Protein AF-A0A822C5Q6-F1 (afdb_monomer)

Sequence (74 aa):
MAWWAFSSCTTLLGVLESDLYLGKKSTRTLFSIDSINARTIRGHAHFTTEDEILLLPGTYFGCLTFRLTSSEHR

Solvent-accessible surface area (backbone atoms only — not comparable to full-atom values): 5094 Å² total; per-residue (Å²): 101,69,40,65,55,73,45,77,47,56,85,46,70,73,60,38,57,34,80,91,63,60,30,92,65,79,95,77,86,85,84,89,80,90,75,94,77,58,39,76,40,56,94,76,44,90,63,60,86,47,53,41,30,39,39,54,53,60,41,72,62,81,88,87,80,88,84,88,82,77,88,86,82,127

Secondary structure (DSSP, 8-state):
-EE-S-EEEES-HHHHTSTTTT-SSSS--------SS-EE-TTT-SSGGG-EEEEPTTEE-------PPPS---

Radius of gyration: 13.92 Å; Cα contacts (8 Å, |Δi|>4): 84; chains: 1; bounding box: 37×30×25 Å

Foldseek 3Di:
DWAADKDKDAPDPVLCCDPVHVHDDDDGDDDDDDDDDKDFPLVPDPPNVRSMIIDHGRDDDDDPDDDDDDPPDD

Structure (mmCIF, N/CA/C/O backbone):
data_AF-A0A822C5Q6-F1
#
_entry.id   AF-A0A822C5Q6-F1
#
loop_
_atom_site.group_PDB
_atom_site.id
_atom_site.type_symbol
_atom_site.label_atom_id
_atom_site.label_alt_id
_atom_site.label_comp_id
_atom_site.label_asym_id
_atom_site.label_entity_id
_atom_site.label_seq_id
_atom_site.pdbx_PDB_ins_code
_atom_site.Cartn_x
_atom_site.Cartn_y
_atom_site.Cartn_z
_atom_site.occupancy
_atom_site.B_iso_or_equiv
_atom_site.auth_seq_id
_atom_site.auth_comp_id
_atom_site.auth_asym_id
_atom_site.auth_atom_id
_atom_site.pdbx_PDB_model_num
ATOM 1 N N . MET A 1 1 ? 6.192 13.178 -4.997 1.00 75.12 1 MET A N 1
ATOM 2 C CA . MET A 1 1 ? 7.204 13.149 -3.911 1.00 75.12 1 MET A CA 1
ATOM 3 C C . MET A 1 1 ? 7.601 11.701 -3.646 1.00 75.12 1 MET A C 1
ATOM 5 O O . MET A 1 1 ? 6.786 10.832 -3.937 1.00 75.12 1 MET A O 1
ATOM 9 N N . ALA A 1 2 ? 8.822 11.441 -3.170 1.00 92.06 2 ALA A N 1
ATOM 10 C CA . ALA A 1 2 ? 9.285 10.082 -2.867 1.00 92.06 2 ALA A CA 1
ATOM 11 C C . ALA A 1 2 ? 8.769 9.617 -1.496 1.00 92.06 2 ALA A C 1
ATOM 13 O O . ALA A 1 2 ? 8.836 10.371 -0.525 1.00 92.06 2 ALA A O 1
ATOM 14 N N . TRP A 1 3 ? 8.281 8.381 -1.422 1.00 93.56 3 TRP A N 1
ATOM 15 C CA . TRP A 1 3 ? 7.862 7.699 -0.203 1.00 93.56 3 TRP A CA 1
ATOM 16 C C . TRP A 1 3 ? 8.999 6.813 0.302 1.00 93.56 3 TRP A C 1
ATOM 18 O O . TRP A 1 3 ? 9.273 5.756 -0.258 1.00 93.56 3 TRP A O 1
ATOM 28 N N . TRP A 1 4 ? 9.714 7.268 1.326 1.00 95.81 4 TRP A N 1
ATOM 29 C CA . TRP A 1 4 ? 10.992 6.668 1.724 1.00 95.81 4 TRP A CA 1
ATOM 30 C C . TRP A 1 4 ? 10.886 5.421 2.594 1.00 95.81 4 TRP A C 1
ATOM 32 O O . TRP A 1 4 ? 11.848 4.665 2.665 1.00 95.81 4 TRP A O 1
ATOM 42 N N . ALA A 1 5 ? 9.760 5.207 3.266 1.00 96.25 5 ALA A N 1
ATOM 43 C CA . ALA A 1 5 ? 9.581 4.050 4.131 1.00 96.25 5 ALA A CA 1
ATOM 44 C C . ALA A 1 5 ? 9.139 2.819 3.331 1.00 96.25 5 ALA A C 1
ATOM 46 O O . ALA A 1 5 ? 8.497 2.941 2.287 1.00 96.25 5 ALA A O 1
ATOM 47 N N . PHE A 1 6 ? 9.404 1.631 3.877 1.00 96.00 6 PHE A N 1
ATOM 48 C CA . PHE A 1 6 ? 8.576 0.478 3.544 1.00 96.00 6 PHE A CA 1
ATOM 49 C C . PHE A 1 6 ? 7.152 0.744 4.020 1.00 96.00 6 PHE A C 1
ATOM 51 O O . PHE A 1 6 ? 6.924 1.312 5.091 1.00 96.00 6 PHE A O 1
ATOM 58 N N . SER A 1 7 ? 6.177 0.346 3.221 1.00 95.88 7 SER A N 1
ATOM 59 C CA . SER A 1 7 ? 4.781 0.383 3.635 1.00 95.88 7 SER A CA 1
ATOM 60 C C . SER A 1 7 ? 4.077 -0.845 3.123 1.00 95.88 7 SER A C 1
ATOM 62 O O . SER A 1 7 ? 4.334 -1.301 2.014 1.00 95.88 7 SER A O 1
ATOM 64 N N . SER A 1 8 ? 3.219 -1.387 3.966 1.00 95.62 8 SER A N 1
ATOM 65 C CA . SER A 1 8 ? 2.451 -2.573 3.653 1.00 95.62 8 SER A CA 1
ATOM 66 C C . SER A 1 8 ? 1.049 -2.182 3.201 1.00 95.62 8 SER A C 1
ATOM 68 O O . SER A 1 8 ? 0.494 -1.175 3.652 1.00 95.62 8 SER A O 1
ATOM 70 N N . CYS A 1 9 ? 0.489 -2.962 2.289 1.00 96.38 9 CYS A N 1
ATOM 71 C CA . CYS A 1 9 ? -0.905 -2.907 1.891 1.00 96.38 9 CYS A CA 1
ATOM 72 C C . CYS A 1 9 ? -1.424 -4.322 1.619 1.00 96.38 9 CYS A C 1
ATOM 74 O O . CYS A 1 9 ? -0.674 -5.293 1.581 1.00 96.38 9 CYS A O 1
ATOM 76 N N . THR A 1 10 ? -2.732 -4.443 1.445 1.00 97.25 10 THR A N 1
ATOM 77 C CA . THR A 1 10 ? -3.411 -5.719 1.214 1.00 97.25 10 THR A CA 1
ATOM 78 C C . THR A 1 10 ? -4.315 -5.602 -0.003 1.00 97.25 10 THR A C 1
ATOM 80 O O . THR A 1 10 ? -4.849 -4.530 -0.296 1.00 97.25 10 THR A O 1
ATOM 83 N N . THR A 1 11 ? -4.497 -6.713 -0.708 1.00 96.00 11 THR A N 1
ATOM 84 C CA . THR A 1 11 ? -5.481 -6.860 -1.789 1.00 96.00 11 THR A CA 1
ATOM 85 C C . THR A 1 11 ? -6.887 -7.177 -1.257 1.00 96.00 11 THR A C 1
ATOM 87 O O . THR A 1 11 ? -7.851 -7.186 -2.024 1.00 96.00 11 THR A O 1
ATOM 90 N N . LEU A 1 12 ? -7.030 -7.435 0.049 1.00 96.12 12 LEU A N 1
ATOM 91 C CA . LEU A 1 12 ? -8.256 -7.920 0.675 1.00 96.12 12 LEU A CA 1
ATOM 92 C C . LEU A 1 12 ? -8.943 -6.821 1.491 1.00 96.12 12 LEU A C 1
ATOM 94 O O . LEU A 1 12 ? -8.471 -6.413 2.551 1.00 96.12 12 LEU A O 1
ATOM 98 N N . LEU A 1 13 ? -10.138 -6.411 1.059 1.00 93.69 13 LEU A N 1
ATOM 99 C CA . LEU A 1 13 ? -10.929 -5.407 1.780 1.00 93.69 13 LEU A CA 1
ATOM 100 C C . LEU A 1 13 ? -11.289 -5.854 3.209 1.00 93.69 13 LEU A C 1
ATOM 102 O O . LEU A 1 13 ? -11.296 -5.037 4.125 1.00 93.69 13 LEU A O 1
ATOM 106 N N . GLY A 1 14 ? -11.533 -7.154 3.412 1.00 94.81 14 GLY A N 1
ATOM 107 C CA . GLY A 1 14 ? -11.888 -7.711 4.722 1.00 94.81 14 GLY A CA 1
ATOM 108 C C . GLY A 1 14 ? -10.794 -7.548 5.782 1.00 94.81 14 GLY A C 1
ATOM 109 O O . GLY A 1 14 ? -11.112 -7.373 6.954 1.00 94.81 14 GLY A O 1
ATOM 110 N N . VAL A 1 15 ? -9.516 -7.532 5.382 1.00 96.31 15 VAL A N 1
ATOM 111 C CA . VAL A 1 15 ? -8.393 -7.260 6.295 1.00 96.31 15 VAL A CA 1
ATOM 112 C C . VAL A 1 15 ? -8.492 -5.827 6.815 1.00 96.31 15 VAL A C 1
ATOM 114 O O . VAL A 1 15 ? -8.368 -5.593 8.014 1.00 96.31 15 VAL A O 1
ATOM 117 N N . LEU A 1 16 ? -8.815 -4.870 5.940 1.00 95.62 16 LEU A N 1
ATOM 118 C CA . LEU A 1 16 ? -8.942 -3.459 6.309 1.00 95.62 16 LEU A CA 1
ATOM 119 C C . LEU A 1 16 ? -10.104 -3.192 7.275 1.00 95.62 16 LEU A C 1
ATOM 121 O O . LEU A 1 16 ? -10.024 -2.245 8.052 1.00 95.62 16 LEU A O 1
ATOM 125 N N . GLU A 1 17 ? -11.150 -4.025 7.294 1.00 93.44 17 GLU A N 1
ATOM 126 C CA . GLU A 1 17 ? -12.254 -3.881 8.255 1.00 93.44 17 GLU A CA 1
ATOM 127 C C . GLU A 1 17 ? -11.843 -4.111 9.720 1.00 93.44 17 GLU A C 1
ATOM 129 O O . GLU A 1 17 ? -12.604 -3.758 10.624 1.00 93.44 17 GLU A O 1
ATOM 134 N N . SER A 1 18 ? -10.662 -4.687 9.963 1.00 93.25 18 SER A N 1
ATOM 135 C CA . SER A 1 18 ? -10.093 -4.853 11.300 1.00 93.25 18 SER A CA 1
ATOM 136 C C . SER A 1 18 ? -9.825 -3.505 11.973 1.00 93.25 18 SER A C 1
ATOM 138 O O . SER A 1 18 ? -9.270 -2.591 11.360 1.00 93.25 18 SER A O 1
ATOM 140 N N . ASP A 1 19 ? -10.126 -3.407 13.272 1.00 93.31 19 ASP A N 1
ATOM 141 C CA . ASP A 1 19 ? -9.812 -2.230 14.100 1.00 93.31 19 ASP A CA 1
ATOM 142 C C . ASP A 1 19 ? -8.285 -1.987 14.232 1.00 93.31 19 ASP A C 1
ATOM 144 O O . ASP A 1 19 ? -7.881 -0.901 14.649 1.00 93.31 19 ASP A O 1
ATOM 148 N N . LEU A 1 20 ? -7.438 -2.955 13.842 1.00 92.12 20 LEU A N 1
ATOM 149 C CA . LEU A 1 20 ? -5.980 -2.783 13.728 1.00 92.12 20 LEU A CA 1
ATOM 150 C C . LEU A 1 20 ? -5.563 -1.887 12.547 1.00 92.12 20 LEU A C 1
ATOM 152 O O . LEU A 1 20 ? -4.479 -1.308 12.587 1.00 92.12 20 LEU A O 1
ATOM 156 N N . TYR A 1 21 ? -6.402 -1.775 11.511 1.00 93.56 21 TYR A N 1
ATOM 157 C CA . TYR A 1 21 ? -6.095 -1.059 10.271 1.00 93.56 21 TYR A CA 1
ATOM 158 C C . TYR A 1 21 ? -7.074 0.100 10.036 1.00 93.56 21 TYR A C 1
ATOM 160 O O . TYR A 1 21 ? -7.010 1.114 10.735 1.00 93.56 21 TYR A O 1
ATOM 168 N N . LEU A 1 22 ? -7.972 -0.009 9.045 1.00 94.75 22 LEU A N 1
ATOM 169 C CA . LEU A 1 22 ? -8.952 1.040 8.765 1.00 94.75 22 LEU A CA 1
ATOM 170 C C . LEU A 1 22 ? -10.049 1.030 9.834 1.00 94.75 22 LEU A C 1
ATOM 172 O O . LEU A 1 22 ? -10.358 2.073 10.417 1.00 94.75 22 LEU A O 1
ATOM 176 N N . GLY A 1 23 ? -10.602 -0.151 10.115 1.00 93.31 23 GLY A N 1
ATOM 177 C CA . GLY A 1 23 ? -11.697 -0.325 11.058 1.00 93.31 23 GLY A CA 1
ATOM 178 C C . GLY A 1 23 ? -12.938 0.478 10.663 1.00 93.31 23 GLY A C 1
ATOM 179 O O . GLY A 1 23 ? -13.121 0.886 9.515 1.00 93.31 23 GLY A O 1
ATOM 180 N N . LYS A 1 24 ? -13.825 0.704 11.638 1.00 88.50 24 LYS A N 1
ATOM 181 C CA . LYS A 1 24 ? -15.094 1.444 11.437 1.00 88.50 24 LYS A CA 1
ATOM 182 C C . LYS A 1 24 ? -15.221 2.691 12.314 1.00 88.50 24 LYS A C 1
ATOM 184 O O . LYS A 1 24 ? -16.265 3.337 12.320 1.00 88.50 24 LYS A O 1
ATOM 189 N N . LYS A 1 25 ? -14.186 3.015 13.091 1.00 86.50 25 LYS A N 1
ATOM 190 C CA . LYS A 1 25 ? -14.222 4.067 14.115 1.00 86.50 25 LYS A CA 1
ATOM 191 C C . LYS A 1 25 ? -13.280 5.208 13.755 1.00 86.50 25 LY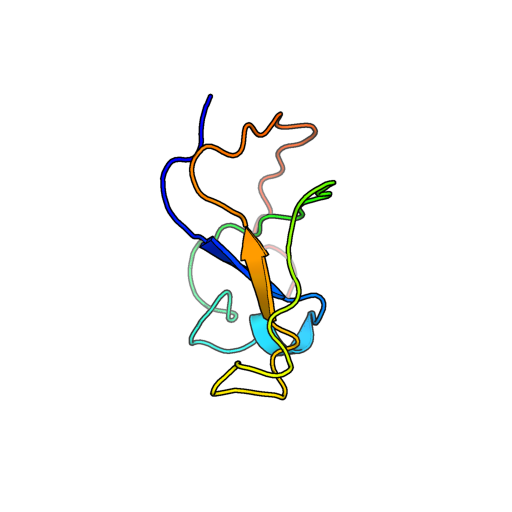S A C 1
ATOM 193 O O . LYS A 1 25 ? -12.147 4.966 13.342 1.00 86.50 25 LYS A O 1
ATOM 198 N N . SER A 1 26 ? -13.715 6.432 14.059 1.00 86.81 26 SER A N 1
ATOM 199 C CA . SER A 1 26 ? -12.989 7.702 13.879 1.00 86.81 26 SER A CA 1
ATOM 200 C C . SER A 1 26 ? -12.702 8.099 12.424 1.00 86.81 26 SER A C 1
ATOM 202 O O . SER A 1 26 ? -12.984 7.356 11.488 1.00 86.81 26 SER A O 1
ATOM 204 N N . THR A 1 27 ? -12.151 9.300 12.238 1.00 91.25 27 THR A N 1
ATOM 205 C CA . THR A 1 27 ? -11.691 9.784 10.932 1.00 91.25 27 THR A CA 1
ATOM 206 C C . THR A 1 27 ? -10.455 9.003 10.494 1.00 91.25 27 THR A C 1
ATOM 208 O O . THR A 1 27 ? -9.460 8.924 11.220 1.00 91.25 27 THR A O 1
ATOM 211 N N . ARG A 1 28 ? -10.520 8.421 9.296 1.00 93.19 28 ARG A N 1
ATOM 212 C CA . ARG A 1 28 ? -9.489 7.545 8.735 1.00 93.19 28 ARG A CA 1
ATOM 213 C C . ARG A 1 28 ? -9.242 7.873 7.269 1.00 93.19 28 ARG A C 1
ATOM 215 O O . ARG A 1 28 ? -10.092 8.465 6.608 1.00 93.19 28 ARG A O 1
ATOM 222 N N . THR A 1 29 ? -8.092 7.439 6.771 1.00 94.50 29 THR A N 1
ATOM 223 C CA . THR A 1 29 ? -7.698 7.606 5.371 1.00 94.50 29 THR A CA 1
ATOM 224 C C . THR A 1 29 ? -7.499 6.235 4.752 1.00 94.50 29 THR A C 1
ATOM 226 O O . THR A 1 29 ? -6.693 5.447 5.243 1.00 94.50 29 THR A O 1
ATOM 229 N N . LEU A 1 30 ? -8.218 5.963 3.666 1.00 94.94 30 LEU A N 1
ATOM 230 C CA . LEU A 1 30 ? -8.002 4.789 2.831 1.00 94.94 30 LEU A CA 1
ATOM 231 C C . LEU A 1 30 ? -7.156 5.184 1.620 1.00 94.94 30 LEU A C 1
ATOM 233 O O . LEU A 1 30 ? -7.500 6.124 0.903 1.00 94.94 30 LEU A O 1
ATOM 237 N N . PHE A 1 31 ? -6.082 4.439 1.370 1.00 95.81 31 PHE A N 1
ATOM 238 C CA . PHE A 1 31 ? -5.286 4.568 0.155 1.00 95.81 31 PHE A CA 1
ATOM 239 C C . PHE A 1 31 ? -5.617 3.417 -0.793 1.00 95.81 3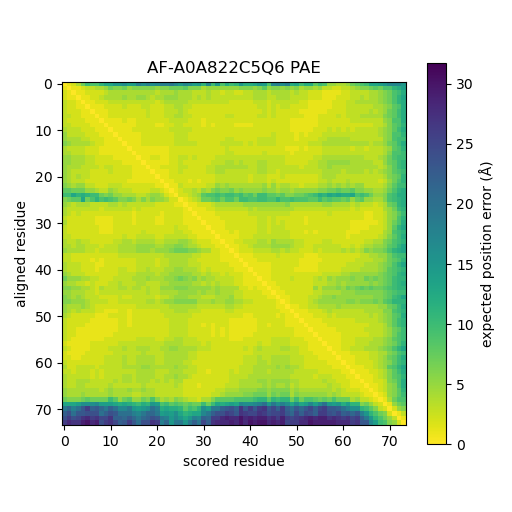1 PHE A C 1
ATOM 241 O O . PHE A 1 31 ? -5.346 2.261 -0.484 1.00 95.81 31 PHE A O 1
ATOM 248 N N . SER A 1 32 ? -6.182 3.744 -1.956 1.00 9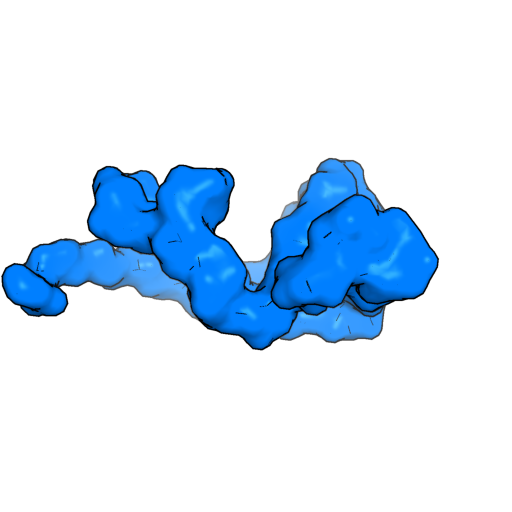5.88 32 SER A N 1
ATOM 249 C CA . SER A 1 32 ? -6.260 2.820 -3.091 1.00 95.88 32 SER A CA 1
ATOM 250 C C . SER A 1 32 ? -5.058 3.084 -3.987 1.00 95.88 32 SER A C 1
ATOM 252 O O . SER A 1 32 ? -4.886 4.209 -4.457 1.00 95.88 32 SER A O 1
ATOM 254 N N . ILE A 1 33 ? -4.204 2.080 -4.177 1.00 95.44 33 ILE A N 1
ATOM 255 C CA . ILE A 1 33 ? -2.900 2.241 -4.825 1.00 95.44 33 ILE A CA 1
ATOM 256 C C . ILE A 1 33 ? -2.788 1.251 -5.978 1.00 95.44 33 ILE A C 1
ATOM 258 O O . ILE A 1 33 ? -2.776 0.044 -5.750 1.00 95.44 33 ILE A O 1
ATOM 262 N N . ASP A 1 34 ? -2.601 1.773 -7.187 1.00 95.44 34 ASP A N 1
ATOM 263 C CA . ASP A 1 34 ? -2.127 0.993 -8.327 1.00 95.44 34 ASP A CA 1
ATOM 264 C C . ASP A 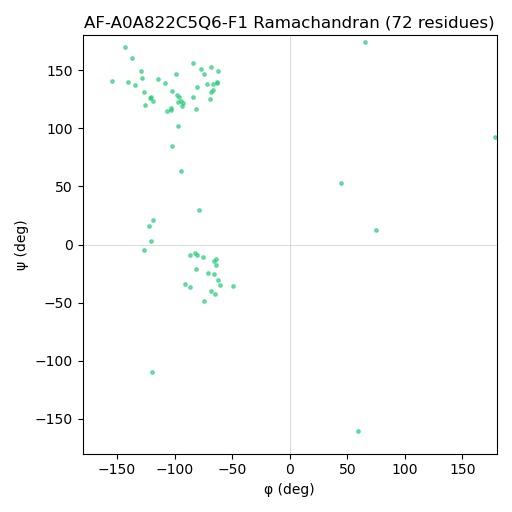1 34 ? -0.601 1.103 -8.395 1.00 95.44 34 ASP A C 1
ATOM 266 O O . ASP A 1 34 ? -0.045 2.203 -8.459 1.00 95.44 34 ASP A O 1
ATOM 270 N N . SER A 1 35 ? 0.097 -0.033 -8.340 1.00 92.81 35 SER A N 1
ATOM 271 C CA . SER A 1 35 ? 1.562 -0.077 -8.281 1.00 92.81 35 SER A CA 1
ATOM 272 C C . SER A 1 35 ? 2.155 -0.998 -9.340 1.00 92.81 35 SER A C 1
ATOM 274 O O . SER A 1 35 ? 1.619 -2.063 -9.627 1.00 92.81 35 SER A O 1
ATOM 276 N N . ILE A 1 36 ? 3.306 -0.594 -9.885 1.00 94.00 36 ILE A N 1
ATOM 277 C CA . ILE A 1 36 ? 4.057 -1.346 -10.903 1.00 94.00 36 ILE A CA 1
ATOM 278 C C . ILE A 1 36 ? 5.082 -2.292 -10.251 1.00 94.00 36 ILE A C 1
ATOM 280 O O . ILE A 1 36 ? 5.338 -3.378 -10.761 1.00 94.00 36 ILE A O 1
ATOM 284 N N . ASN A 1 37 ? 5.668 -1.891 -9.115 1.00 93.06 37 ASN A N 1
ATOM 285 C CA . ASN A 1 37 ? 6.843 -2.547 -8.519 1.00 93.06 37 ASN A CA 1
ATOM 286 C C . ASN A 1 37 ? 6.623 -3.039 -7.078 1.00 93.06 37 ASN A C 1
ATOM 288 O O . ASN A 1 37 ? 7.590 -3.319 -6.367 1.00 93.06 37 ASN A O 1
ATOM 292 N N . ALA A 1 38 ? 5.370 -3.138 -6.632 1.00 96.19 38 ALA A N 1
ATOM 293 C CA . ALA A 1 38 ? 5.058 -3.724 -5.334 1.00 96.19 38 ALA A CA 1
ATOM 294 C C . ALA A 1 38 ? 5.350 -5.234 -5.318 1.00 96.19 38 ALA A C 1
ATOM 296 O O . ALA A 1 38 ? 5.323 -5.901 -6.356 1.00 96.19 38 ALA A O 1
ATOM 297 N N . ARG A 1 39 ? 5.646 -5.787 -4.139 1.00 97.25 39 ARG A N 1
ATOM 298 C CA . ARG A 1 39 ? 6.013 -7.202 -3.990 1.00 97.25 39 ARG A CA 1
ATOM 299 C C . ARG A 1 39 ? 5.059 -7.912 -3.054 1.00 97.25 39 ARG A C 1
ATOM 301 O O . ARG A 1 39 ? 4.912 -7.501 -1.913 1.00 97.25 39 ARG A O 1
ATOM 308 N N . THR A 1 40 ? 4.463 -9.009 -3.510 1.00 96.00 40 THR A N 1
ATOM 309 C CA . THR A 1 40 ? 3.831 -9.943 -2.576 1.00 96.00 40 THR A CA 1
ATOM 310 C C . THR A 1 40 ? 4.900 -10.597 -1.713 1.00 96.00 40 THR A C 1
ATOM 312 O O 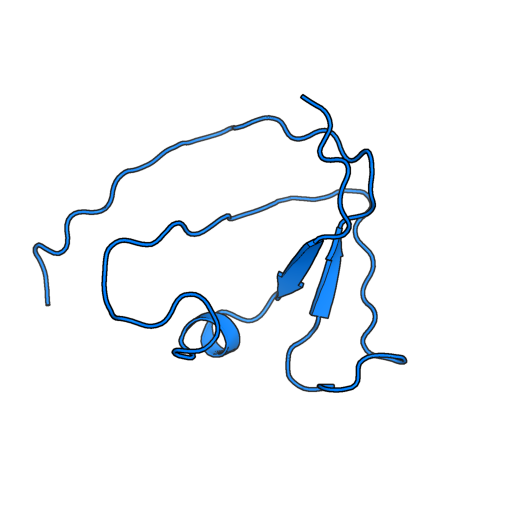. THR A 1 40 ? 5.960 -10.982 -2.212 1.00 96.00 40 THR A O 1
ATOM 315 N N . ILE A 1 41 ? 4.612 -10.722 -0.422 1.00 96.19 41 ILE A N 1
ATOM 316 C CA . ILE A 1 41 ? 5.492 -11.399 0.533 1.00 96.19 41 ILE A CA 1
ATOM 317 C C . ILE A 1 41 ? 4.816 -12.607 1.177 1.00 96.19 41 ILE A C 1
ATOM 319 O O . ILE A 1 41 ? 5.272 -13.087 2.206 1.00 96.19 41 ILE A O 1
ATOM 323 N N . ARG A 1 42 ? 3.768 -13.160 0.551 1.00 93.25 42 ARG A N 1
ATOM 324 C CA . ARG A 1 42 ? 2.964 -14.274 1.087 1.00 93.25 42 ARG A CA 1
ATOM 325 C C . ARG A 1 42 ? 3.791 -15.470 1.585 1.00 93.25 42 ARG A C 1
ATOM 327 O O . ARG A 1 42 ? 3.429 -16.080 2.582 1.00 93.25 42 ARG A O 1
ATOM 334 N N . GLY A 1 43 ? 4.906 -15.793 0.922 1.00 95.00 43 GLY A N 1
ATOM 335 C CA . GLY A 1 43 ? 5.807 -16.888 1.323 1.00 95.00 43 GLY A CA 1
ATOM 336 C C . GLY A 1 43 ? 6.708 -16.592 2.532 1.00 95.00 43 GLY A C 1
ATOM 337 O O . GLY A 1 43 ? 7.352 -17.501 3.045 1.00 95.00 43 GLY A O 1
ATOM 338 N N . HIS A 1 44 ? 6.764 -15.337 2.978 1.00 94.50 44 HIS A N 1
ATOM 339 C CA . HIS A 1 44 ? 7.604 -14.855 4.080 1.00 94.50 44 HIS A CA 1
ATOM 340 C C . HIS A 1 44 ? 6.806 -14.094 5.154 1.00 94.50 44 HIS A C 1
ATOM 342 O O . HIS A 1 44 ? 7.375 -13.694 6.168 1.00 94.50 44 HIS A O 1
ATOM 348 N N . ALA A 1 45 ? 5.507 -13.878 4.933 1.00 93.62 45 ALA A N 1
ATOM 349 C CA . ALA A 1 45 ? 4.631 -13.153 5.838 1.00 93.62 45 ALA A CA 1
ATOM 350 C C . ALA A 1 45 ? 4.333 -13.983 7.091 1.00 93.62 45 ALA A C 1
ATOM 352 O O . ALA A 1 45 ? 4.045 -15.178 7.010 1.00 93.62 45 ALA A O 1
ATOM 353 N N . HIS A 1 46 ? 4.345 -13.328 8.253 1.00 94.19 46 HIS A N 1
ATOM 354 C CA . HIS A 1 46 ? 3.894 -13.948 9.498 1.00 94.19 46 HIS A CA 1
ATOM 355 C C . HIS A 1 46 ? 2.377 -14.202 9.472 1.00 94.19 46 HIS A C 1
ATOM 357 O O . HIS A 1 46 ? 1.916 -15.264 9.886 1.00 94.19 46 HIS A O 1
ATOM 363 N N . PHE A 1 47 ? 1.608 -13.256 8.919 1.00 92.94 47 PHE A N 1
ATOM 364 C CA . PHE A 1 47 ? 0.158 -13.351 8.753 1.00 92.94 47 PHE A CA 1
ATOM 365 C C . PHE A 1 47 ? -0.197 -13.706 7.305 1.00 92.94 47 PHE A C 1
ATOM 367 O O . PHE A 1 47 ? -0.490 -12.857 6.466 1.00 92.94 47 PHE A O 1
ATOM 374 N N . THR A 1 48 ? -0.176 -14.999 6.990 1.00 92.75 48 THR A N 1
ATOM 375 C CA . THR A 1 48 ? -0.350 -15.501 5.613 1.00 92.75 48 THR A CA 1
ATOM 376 C C . THR A 1 48 ? -1.726 -15.215 5.004 1.00 92.75 48 THR A C 1
ATOM 378 O O . THR A 1 48 ? -1.880 -15.267 3.784 1.00 92.75 48 THR A O 1
ATOM 381 N N . THR A 1 49 ? -2.724 -14.894 5.830 1.00 93.88 49 THR A N 1
ATOM 382 C CA . THR A 1 49 ? -4.100 -14.602 5.406 1.00 93.88 49 THR A CA 1
ATOM 383 C C . THR A 1 49 ? -4.336 -13.144 5.027 1.00 93.88 49 THR A C 1
ATOM 385 O O . THR A 1 49 ? -5.408 -12.832 4.518 1.00 93.88 49 THR A O 1
ATOM 388 N N . GLU A 1 50 ? -3.381 -12.244 5.275 1.00 95.69 50 GLU A N 1
ATOM 389 C CA . GLU A 1 50 ? -3.552 -10.814 4.982 1.00 95.69 50 GLU A CA 1
ATOM 390 C C . GLU A 1 50 ? -3.317 -10.461 3.511 1.00 95.69 50 GLU A C 1
ATOM 392 O O . GLU A 1 50 ? -3.593 -9.341 3.100 1.00 95.69 50 GLU A O 1
ATOM 397 N N . ASP A 1 51 ? -2.821 -11.411 2.715 1.00 95.62 51 ASP A N 1
ATOM 398 C CA . ASP A 1 51 ? -2.363 -11.198 1.339 1.00 95.62 51 ASP A CA 1
ATOM 399 C C . ASP A 1 51 ? -1.506 -9.932 1.186 1.00 95.62 51 ASP A C 1
ATOM 401 O O . ASP A 1 51 ? -1.781 -9.028 0.392 1.00 95.62 51 ASP A O 1
ATOM 405 N N . GLU A 1 52 ? -0.481 -9.869 2.034 1.00 97.06 52 GLU A N 1
ATOM 406 C CA . GLU A 1 52 ? 0.364 -8.701 2.206 1.00 97.06 52 GLU A CA 1
ATOM 407 C C . GLU A 1 52 ? 1.205 -8.394 0.956 1.00 97.06 52 GLU A C 1
ATOM 409 O O . GLU A 1 52 ? 1.890 -9.256 0.382 1.00 97.06 52 GLU A O 1
ATOM 414 N N . ILE A 1 53 ? 1.182 -7.118 0.577 1.00 97.38 53 ILE A N 1
ATOM 415 C CA . ILE A 1 53 ? 1.948 -6.516 -0.501 1.00 97.38 53 ILE A CA 1
ATOM 416 C C . ILE A 1 53 ? 2.829 -5.409 0.082 1.00 97.38 53 ILE A C 1
ATOM 418 O O . ILE A 1 53 ? 2.356 -4.479 0.730 1.00 97.38 53 ILE A O 1
ATOM 422 N N . LEU A 1 54 ? 4.126 -5.473 -0.202 1.00 97.50 54 LEU A N 1
ATOM 423 C CA . LEU A 1 54 ? 5.105 -4.502 0.253 1.00 97.50 54 LEU A CA 1
ATOM 424 C C . LEU A 1 54 ? 5.387 -3.455 -0.832 1.00 97.50 54 LEU A C 1
ATOM 426 O O . LEU A 1 54 ? 5.829 -3.772 -1.943 1.00 97.50 54 LEU A O 1
ATOM 430 N N . LEU A 1 55 ? 5.163 -2.192 -0.483 1.00 97.38 55 LEU A N 1
ATOM 431 C CA . LEU A 1 55 ? 5.618 -1.020 -1.219 1.00 97.38 55 LEU A CA 1
ATOM 432 C C . LEU A 1 55 ? 7.058 -0.716 -0.803 1.00 97.38 55 LEU A C 1
ATOM 434 O O . LEU A 1 55 ? 7.375 -0.607 0.385 1.00 97.38 55 LEU A O 1
ATOM 438 N N . LEU A 1 56 ? 7.936 -0.604 -1.796 1.00 96.56 56 LEU A N 1
ATOM 439 C CA . LEU A 1 56 ? 9.367 -0.428 -1.574 1.00 96.56 56 LEU A CA 1
ATOM 440 C C . LEU A 1 56 ? 9.699 1.022 -1.176 1.00 96.56 56 LEU A C 1
ATOM 442 O O . LEU A 1 56 ? 9.016 1.955 -1.614 1.00 96.56 56 LEU A O 1
ATOM 446 N N . PRO A 1 57 ? 10.765 1.243 -0.393 1.00 96.25 57 PRO A N 1
ATOM 447 C CA . PRO A 1 57 ? 11.246 2.578 -0.076 1.00 96.25 57 PRO A CA 1
ATOM 448 C C . PRO A 1 57 ? 11.686 3.317 -1.343 1.00 96.25 57 PRO A C 1
ATOM 450 O O . PRO A 1 57 ? 12.158 2.720 -2.310 1.00 96.25 57 PRO A O 1
ATOM 453 N N . GLY A 1 58 ? 11.535 4.637 -1.333 1.00 95.81 58 GLY A N 1
ATOM 454 C CA . GLY A 1 58 ? 11.820 5.493 -2.482 1.00 95.81 58 GLY A CA 1
ATOM 455 C C . GLY A 1 58 ? 10.766 5.411 -3.590 1.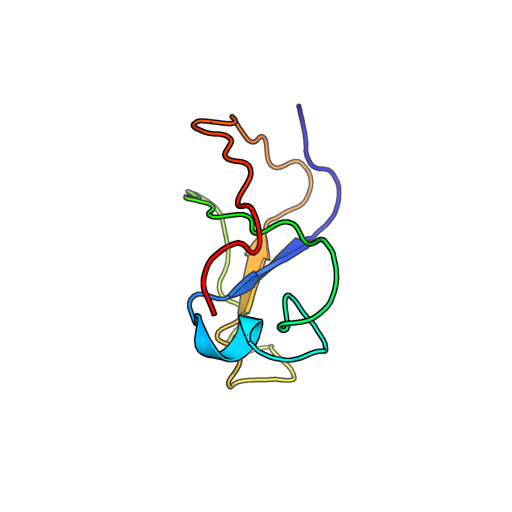00 95.81 58 GLY A C 1
ATOM 456 O O . GLY A 1 58 ? 11.003 5.919 -4.685 1.00 95.81 58 GLY A O 1
ATOM 457 N N . THR A 1 59 ? 9.601 4.803 -3.339 1.00 95.00 59 THR A N 1
ATOM 458 C CA . THR A 1 59 ? 8.520 4.751 -4.334 1.00 95.00 59 THR A CA 1
ATOM 459 C C . THR A 1 59 ? 7.940 6.144 -4.559 1.00 95.00 59 THR A C 1
ATOM 461 O O . THR A 1 59 ? 7.605 6.855 -3.615 1.00 95.00 59 THR A O 1
ATOM 464 N N . TYR A 1 60 ? 7.790 6.552 -5.815 1.00 95.88 60 TYR A N 1
ATOM 465 C CA . TYR A 1 60 ? 7.137 7.811 -6.161 1.00 95.88 60 TYR A CA 1
ATOM 466 C C . TYR A 1 60 ? 5.661 7.565 -6.460 1.00 95.88 60 TYR A C 1
ATOM 468 O O . TYR A 1 60 ? 5.334 6.798 -7.362 1.00 95.88 60 TYR A O 1
ATOM 476 N N . PHE A 1 61 ? 4.780 8.259 -5.740 1.00 93.81 61 PHE A N 1
ATOM 477 C CA . PHE A 1 61 ? 3.339 8.223 -5.989 1.00 93.81 61 PHE A CA 1
ATOM 478 C C . PHE A 1 61 ? 2.850 9.534 -6.608 1.00 93.81 61 PHE A C 1
ATOM 480 O O . PHE A 1 61 ? 3.261 10.628 -6.200 1.00 93.81 61 PHE A O 1
ATOM 487 N N . GLY A 1 62 ? 1.946 9.408 -7.578 1.00 94.94 62 GLY A N 1
ATOM 488 C CA . GLY A 1 62 ? 1.088 10.488 -8.055 1.00 94.94 62 GLY A CA 1
ATOM 489 C C . GLY A 1 62 ? -0.316 10.316 -7.478 1.00 94.94 62 GLY A C 1
ATOM 490 O O . GLY A 1 62 ? -0.866 9.219 -7.518 1.00 94.94 62 GLY A O 1
ATOM 491 N N . CYS A 1 63 ? -0.896 11.382 -6.926 1.00 94.06 63 CYS A N 1
ATOM 492 C CA . CYS A 1 63 ? -2.288 11.359 -6.482 1.00 94.06 63 CYS A CA 1
ATOM 493 C C . CYS A 1 63 ? -3.199 11.578 -7.692 1.00 94.06 63 CYS A C 1
ATOM 495 O O . CYS A 1 63 ? -3.150 12.637 -8.314 1.00 94.06 63 CYS A O 1
ATOM 497 N N . LEU A 1 64 ? -4.018 10.580 -8.020 1.00 95.50 64 LEU A N 1
ATOM 498 C CA . LEU A 1 64 ? -4.985 10.674 -9.115 1.00 95.50 64 LEU A CA 1
ATOM 499 C C . LEU A 1 64 ? -6.313 11.280 -8.658 1.00 95.50 64 LEU A C 1
ATOM 501 O O . LEU A 1 64 ? -6.975 11.991 -9.407 1.00 95.50 64 LEU A O 1
ATOM 505 N N . THR A 1 65 ? -6.753 10.969 -7.440 1.00 96.62 65 THR A N 1
ATOM 506 C CA . THR A 1 65 ? -8.045 11.409 -6.909 1.00 96.62 65 THR A CA 1
ATOM 507 C C . THR A 1 65 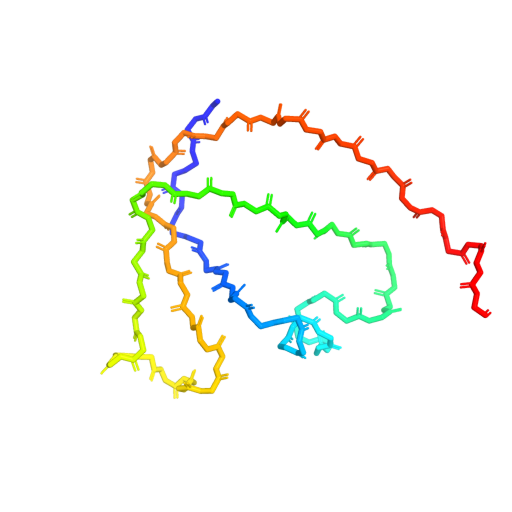? -7.987 11.462 -5.389 1.00 96.62 65 THR A C 1
ATOM 509 O O . THR A 1 65 ? -7.424 10.578 -4.749 1.00 96.62 65 THR A O 1
ATOM 512 N N . PHE A 1 66 ? -8.621 12.482 -4.813 1.00 96.00 66 PHE A N 1
ATOM 513 C CA . PHE A 1 66 ? -8.819 12.632 -3.377 1.00 96.00 66 PHE A CA 1
ATOM 514 C C 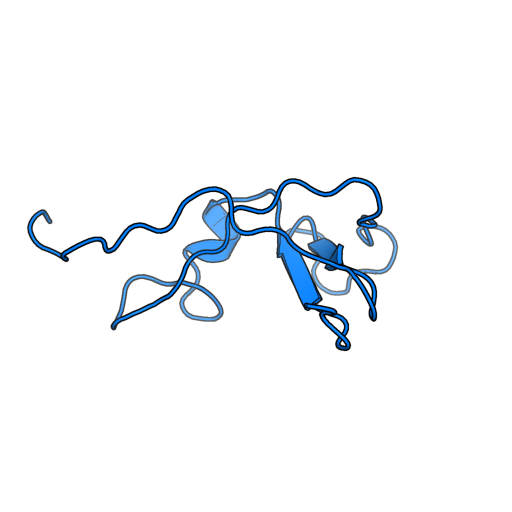. PHE A 1 66 ? -10.309 12.844 -3.104 1.00 96.00 66 PHE A C 1
ATOM 516 O O . PHE A 1 66 ? -10.950 13.657 -3.770 1.00 96.00 66 PHE A O 1
ATOM 523 N N . ARG A 1 67 ? -10.874 12.101 -2.147 1.00 95.19 67 ARG A N 1
ATOM 524 C CA . ARG A 1 67 ? -12.278 12.228 -1.736 1.00 95.19 67 ARG A CA 1
ATOM 525 C C . ARG A 1 67 ? -12.368 12.245 -0.218 1.00 95.19 67 ARG A C 1
ATOM 527 O O . ARG A 1 67 ? -11.729 11.437 0.447 1.00 95.19 67 ARG A O 1
ATOM 534 N N . LEU A 1 68 ? -13.201 13.140 0.303 1.00 92.94 68 LEU A N 1
ATOM 535 C CA . LEU A 1 68 ? -13.639 13.120 1.692 1.00 92.94 68 LEU A CA 1
ATOM 536 C C . LEU A 1 68 ? -14.985 12.401 1.749 1.00 92.94 68 LEU A C 1
ATOM 538 O O . LEU A 1 68 ? -15.905 12.754 1.014 1.00 92.94 68 LEU A O 1
ATOM 542 N N . THR A 1 69 ? -15.096 11.391 2.603 1.00 84.50 69 THR A N 1
ATOM 543 C CA . THR A 1 69 ? -16.355 10.685 2.853 1.00 84.50 69 THR A CA 1
ATOM 544 C C . THR A 1 69 ? -16.918 11.155 4.188 1.00 84.50 69 THR A C 1
ATOM 546 O O . THR A 1 69 ? -16.266 10.972 5.217 1.00 84.50 69 THR A O 1
ATOM 549 N N . SER A 1 70 ? -18.103 11.772 4.190 1.00 74.06 70 SER A N 1
ATOM 550 C CA . SER A 1 70 ? -18.834 12.034 5.432 1.00 74.06 70 SER A CA 1
ATOM 551 C C . SER A 1 70 ? -19.450 10.733 5.944 1.00 74.06 70 SER A C 1
ATOM 553 O O . SER A 1 70 ? -19.859 9.872 5.166 1.00 74.06 70 SER A O 1
ATOM 555 N N . SER A 1 71 ? -19.540 10.582 7.264 1.00 66.12 71 SER A N 1
ATOM 556 C CA . SER A 1 71 ? -20.230 9.455 7.899 1.00 66.12 71 SER A CA 1
ATOM 557 C C . SER A 1 71 ? -21.758 9.625 7.899 1.00 66.12 71 SER A C 1
ATOM 559 O O . SER A 1 71 ? -22.423 9.156 8.817 1.00 66.12 71 SER A O 1
ATOM 561 N N . GLU A 1 72 ? -22.330 10.316 6.911 1.00 53.06 72 GLU A N 1
ATOM 562 C CA . GLU A 1 72 ? -23.779 10.511 6.782 1.00 53.06 72 GLU A CA 1
ATOM 563 C C . GLU A 1 72 ? -24.383 9.448 5.863 1.00 53.06 72 GLU A C 1
ATOM 565 O O . GLU A 1 72 ? -24.870 9.757 4.784 1.00 53.06 72 GLU A O 1
ATOM 570 N N . HIS A 1 73 ? -24.294 8.184 6.272 1.00 46.28 73 HIS A N 1
ATOM 571 C CA . HIS A 1 73 ? -25.250 7.109 5.971 1.00 46.28 73 HIS A CA 1
ATOM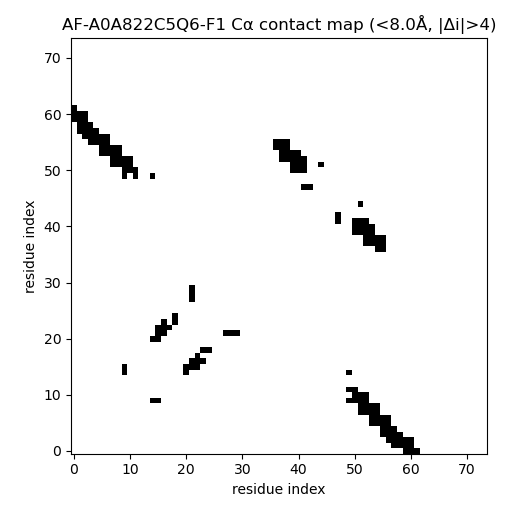 572 C C . HIS A 1 73 ? -24.724 5.824 6.610 1.00 46.28 73 HIS A C 1
ATOM 574 O O . HIS A 1 73 ? -23.932 5.085 6.017 1.00 46.28 73 HIS A O 1
ATOM 580 N N . ARG A 1 74 ? -25.164 5.570 7.841 1.00 44.28 74 ARG A N 1
ATOM 581 C CA . ARG A 1 74 ? -25.319 4.225 8.388 1.00 44.28 74 ARG A CA 1
ATOM 582 C C . ARG A 1 74 ? -26.356 4.234 9.494 1.00 44.28 74 ARG A C 1
ATOM 584 O O . ARG A 1 74 ? -26.261 5.132 10.356 1.00 44.28 74 ARG A O 1
#

pLDDT: mean 91.64, std 10.38, range [44.28, 97.5]

Mean predicted aligned error: 4.45 Å

Organism: NCBI:txid392032